Protein AF-A0A350I5G7-F1 (afdb_monomer_lite)

Radius of gyration: 16.06 Å; chains: 1; bounding box: 39×25×54 Å

Sequence (93 aa):
PRETGFDITAASEVMAILCLSKDMKDLKERLGNIFIGFKMDRTPVYSRDLHAQGAMAALMKDAIKPNLVQTLEGNPAIIHGGPFANIAQGTNS

Foldseek 3Di:
DDDDDDDDPLADPLLLLLQVAPDLVSSLVSQQAAFDAADPVRHTDGPVNVVCSVVSSVVCVVLSDWDWDADPVRHIDTDHTAHDVPNHPGDGD

pLDDT: mean 98.03, std 1.16, range [90.5, 98.81]

Secondary structure (DSSP, 8-state):
--------GGGSHHHHHHHH-SSHHHHHHHHHH-EEEE-TT--EEEGGGGT-HHHHHHHTTTTTSPEEEE-TTS-EEEE-----SSSS--S--

Structure (mmCIF, N/CA/C/O backbone):
data_AF-A0A350I5G7-F1
#
_entry.id   AF-A0A350I5G7-F1
#
loop_
_atom_site.group_PDB
_atom_site.id
_atom_site.type_symbol
_atom_site.label_atom_id
_atom_site.label_alt_id
_atom_site.label_comp_id
_atom_site.label_asym_id
_atom_site.label_entity_id
_atom_site.label_seq_id
_atom_site.pdbx_PDB_ins_code
_atom_site.Cartn_x
_atom_site.Cartn_y
_atom_site.Cartn_z
_atom_site.occupancy
_atom_site.B_iso_or_equiv
_atom_site.auth_seq_id
_atom_site.auth_comp_id
_atom_site.auth_asym_id
_atom_site.auth_atom_id
_atom_site.pdbx_PDB_model_num
ATOM 1 N N . PRO A 1 1 ? 25.296 -7.592 -12.811 1.00 90.50 1 PRO A N 1
ATOM 2 C CA . PRO A 1 1 ? 25.303 -6.984 -11.456 1.00 90.50 1 PRO A CA 1
ATOM 3 C C . PRO A 1 1 ? 24.479 -5.692 -11.470 1.00 90.50 1 PRO A C 1
ATOM 5 O O . PRO A 1 1 ? 24.508 -5.016 -12.492 1.00 90.50 1 PRO A O 1
ATOM 8 N N . ARG A 1 2 ? 23.721 -5.379 -10.411 1.00 96.88 2 ARG A N 1
ATOM 9 C CA . ARG A 1 2 ? 22.983 -4.108 -10.284 1.00 96.88 2 ARG A CA 1
ATOM 10 C C . ARG A 1 2 ? 23.182 -3.528 -8.887 1.00 96.88 2 ARG A C 1
ATOM 12 O O . ARG A 1 2 ? 23.344 -4.298 -7.944 1.00 96.88 2 ARG A O 1
ATOM 19 N N . GLU A 1 3 ? 23.099 -2.211 -8.762 1.00 98.12 3 GLU A N 1
ATOM 20 C CA . GLU A 1 3 ? 23.026 -1.540 -7.462 1.00 98.12 3 GLU A CA 1
ATOM 21 C C . GLU A 1 3 ? 21.599 -1.613 -6.891 1.00 98.12 3 GLU A C 1
ATOM 23 O O . GLU A 1 3 ? 20.614 -1.752 -7.628 1.00 98.12 3 GLU A O 1
ATOM 28 N N . THR A 1 4 ? 21.485 -1.596 -5.562 1.00 98.00 4 THR A N 1
ATOM 29 C CA . THR A 1 4 ? 20.207 -1.646 -4.839 1.00 98.00 4 THR A CA 1
ATOM 30 C C . THR A 1 4 ? 20.358 -1.072 -3.434 1.00 98.00 4 THR A C 1
ATOM 32 O O . THR A 1 4 ? 21.462 -1.051 -2.896 1.00 98.00 4 THR A O 1
ATOM 35 N N . GLY A 1 5 ? 19.242 -0.676 -2.826 1.00 97.94 5 GLY A N 1
ATOM 36 C CA . GLY A 1 5 ? 19.161 -0.272 -1.423 1.00 97.94 5 GLY A CA 1
ATOM 37 C C . GLY A 1 5 ? 17.887 -0.791 -0.757 1.00 97.94 5 GLY A C 1
ATOM 38 O O . GLY A 1 5 ? 17.092 -1.485 -1.395 1.00 97.94 5 GLY A O 1
ATOM 39 N N . PHE A 1 6 ? 17.724 -0.451 0.520 1.00 98.44 6 PHE A N 1
ATOM 40 C CA . PHE A 1 6 ? 16.525 -0.715 1.309 1.00 98.44 6 PHE A CA 1
ATOM 41 C C . PHE A 1 6 ? 16.062 0.571 1.980 1.00 98.44 6 PHE A C 1
ATOM 43 O O . PHE A 1 6 ? 16.877 1.298 2.543 1.00 98.44 6 PHE A O 1
ATOM 50 N N . ASP A 1 7 ? 14.749 0.759 1.993 1.00 98.38 7 ASP A N 1
ATOM 51 C CA . ASP A 1 7 ? 14.069 1.733 2.835 1.00 98.38 7 ASP A CA 1
ATOM 52 C C . ASP A 1 7 ? 13.291 1.003 3.933 1.00 98.38 7 ASP A C 1
ATOM 54 O O . ASP A 1 7 ? 12.940 -0.175 3.804 1.00 98.38 7 ASP A O 1
ATOM 58 N N . ILE A 1 8 ? 12.993 1.704 5.026 1.00 97.88 8 ILE A N 1
ATOM 59 C CA . ILE A 1 8 ? 12.081 1.183 6.047 1.00 97.88 8 ILE A CA 1
ATOM 60 C C . ILE A 1 8 ? 10.647 1.135 5.495 1.00 97.88 8 ILE A C 1
ATOM 62 O O . ILE A 1 8 ? 10.231 2.021 4.754 1.00 97.88 8 ILE A O 1
ATOM 66 N N . THR A 1 9 ? 9.852 0.134 5.878 1.00 98.19 9 THR A N 1
ATOM 67 C CA . THR A 1 9 ? 8.529 -0.149 5.282 1.00 98.19 9 THR A CA 1
ATOM 68 C C . THR A 1 9 ? 7.568 1.047 5.237 1.00 98.19 9 THR A C 1
ATOM 70 O O . THR A 1 9 ? 6.820 1.192 4.273 1.00 98.19 9 THR A O 1
ATOM 73 N N . ALA A 1 10 ? 7.598 1.930 6.241 1.00 96.75 10 ALA A N 1
ATOM 74 C CA . ALA A 1 10 ? 6.745 3.124 6.297 1.00 96.75 10 ALA A CA 1
ATOM 75 C C . ALA A 1 10 ? 7.031 4.152 5.179 1.00 96.75 10 ALA A C 1
ATOM 77 O O . ALA A 1 10 ? 6.171 4.975 4.868 1.00 96.75 10 ALA A O 1
ATOM 78 N N . ALA A 1 11 ? 8.216 4.095 4.564 1.00 98.25 11 ALA A N 1
ATOM 79 C CA . ALA A 1 11 ? 8.603 4.928 3.428 1.00 98.25 11 ALA A CA 1
ATOM 80 C C . ALA A 1 11 ? 8.125 4.366 2.075 1.00 98.25 11 ALA A C 1
ATOM 82 O O . ALA A 1 11 ? 8.255 5.034 1.053 1.00 98.25 11 ALA A O 1
ATOM 83 N N . SER A 1 12 ? 7.579 3.145 2.044 1.00 98.38 12 SER A N 1
ATOM 84 C CA . SER A 1 12 ? 7.134 2.511 0.803 1.00 98.38 12 SER A CA 1
ATOM 85 C C . SER A 1 12 ? 5.969 3.270 0.161 1.00 98.38 12 SER A C 1
ATOM 87 O O . SER A 1 12 ? 4.993 3.608 0.831 1.00 98.38 12 SER A O 1
ATOM 89 N N . GLU A 1 13 ? 5.989 3.425 -1.165 1.00 98.62 13 GLU A N 1
ATOM 90 C CA . GLU A 1 13 ? 4.833 3.928 -1.921 1.00 98.62 13 GLU A CA 1
ATOM 91 C C . GLU A 1 13 ? 3.585 3.050 -1.705 1.00 98.62 13 GLU A C 1
ATOM 93 O O . GLU A 1 13 ? 2.467 3.558 -1.684 1.00 98.62 13 GLU A O 1
ATOM 98 N N . VAL A 1 14 ? 3.757 1.750 -1.424 1.00 98.62 14 VAL A N 1
ATOM 99 C CA . VAL A 1 14 ? 2.655 0.846 -1.046 1.00 98.62 14 VAL A CA 1
ATOM 100 C C . VAL A 1 14 ? 1.971 1.304 0.248 1.00 98.62 14 VAL A C 1
ATOM 102 O O . VAL A 1 14 ? 0.747 1.222 0.342 1.00 98.62 14 VAL A O 1
ATOM 105 N N . MET A 1 15 ? 2.727 1.823 1.225 1.00 98.56 15 MET A N 1
ATOM 106 C CA . MET A 1 15 ? 2.169 2.385 2.463 1.00 98.56 15 MET A CA 1
ATOM 107 C C . MET A 1 15 ? 1.364 3.655 2.169 1.00 98.56 15 MET A C 1
ATOM 109 O O . MET A 1 15 ? 0.232 3.787 2.628 1.00 98.56 15 MET A O 1
ATOM 113 N N . ALA A 1 16 ? 1.909 4.568 1.361 1.00 98.56 16 ALA A N 1
ATOM 114 C CA . ALA A 1 16 ? 1.192 5.781 0.968 1.00 98.56 16 ALA A CA 1
ATOM 115 C C . ALA A 1 16 ? -0.099 5.455 0.198 1.00 98.56 16 ALA A C 1
ATOM 117 O O . ALA A 1 16 ? -1.142 6.049 0.469 1.00 98.56 16 ALA A O 1
ATOM 118 N N . ILE A 1 17 ? -0.047 4.472 -0.707 1.00 98.69 17 ILE A N 1
ATOM 119 C CA . ILE A 1 17 ? -1.200 3.976 -1.460 1.00 98.69 17 ILE A CA 1
ATOM 120 C C . ILE A 1 17 ? -2.248 3.362 -0.528 1.00 98.69 17 ILE A C 1
ATOM 122 O O . ILE A 1 17 ? -3.424 3.690 -0.678 1.00 98.69 17 ILE A O 1
ATOM 126 N N . LEU A 1 18 ? -1.860 2.528 0.445 1.00 98.62 18 LEU A N 1
ATOM 127 C CA . LEU A 1 18 ? -2.787 1.981 1.444 1.00 98.62 18 LEU A CA 1
ATOM 128 C C . LEU A 1 18 ? -3.558 3.103 2.152 1.00 98.62 18 LEU A C 1
ATOM 130 O O . LEU A 1 18 ? -4.777 3.028 2.266 1.00 98.62 18 LEU A O 1
ATOM 134 N N . CYS A 1 19 ? -2.860 4.161 2.562 1.00 98.38 19 CYS A N 1
ATOM 135 C CA . CYS A 1 19 ? -3.452 5.299 3.264 1.00 98.38 19 CYS A CA 1
ATOM 136 C C . CYS A 1 19 ? -4.304 6.234 2.390 1.00 98.38 19 CYS A C 1
ATOM 138 O O . CYS A 1 19 ? -4.974 7.104 2.927 1.00 98.38 19 CYS A O 1
ATOM 140 N N . LEU A 1 20 ? -4.262 6.114 1.061 1.00 98.12 20 LEU A N 1
ATOM 141 C CA . LEU A 1 20 ? -5.024 6.976 0.142 1.00 98.12 20 LEU A CA 1
ATOM 142 C C . LEU A 1 20 ? -6.099 6.219 -0.646 1.00 98.12 20 LEU A C 1
ATOM 144 O O . LEU A 1 20 ? -6.851 6.837 -1.404 1.00 98.12 20 LEU A O 1
ATOM 148 N N . SER A 1 21 ? -6.149 4.894 -0.512 1.00 98.44 21 SER A N 1
ATOM 149 C CA . SER A 1 21 ? -7.078 4.046 -1.255 1.00 98.44 21 SER A CA 1
ATOM 150 C C . SER A 1 21 ? -8.456 4.050 -0.608 1.00 98.44 21 SER A C 1
ATOM 152 O O . SER A 1 21 ? -8.585 3.833 0.592 1.00 98.44 21 SER A O 1
ATOM 154 N N . LYS A 1 22 ? -9.500 4.240 -1.416 1.00 97.69 22 LYS A N 1
ATOM 155 C CA . LYS A 1 22 ? -10.893 4.266 -0.934 1.00 97.69 22 LYS A CA 1
ATOM 156 C C . LYS A 1 22 ? -11.502 2.878 -0.759 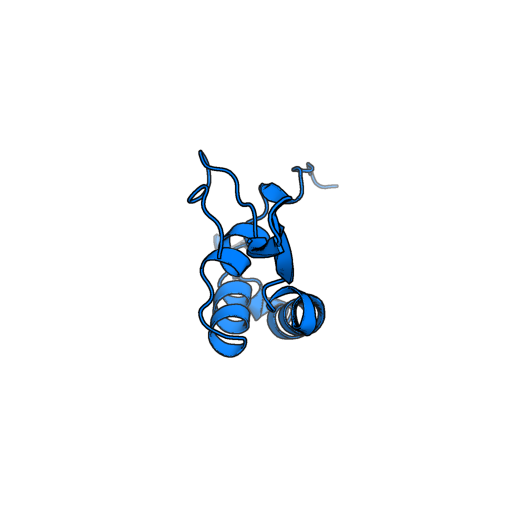1.00 97.69 22 LYS A C 1
ATOM 158 O O . LYS A 1 22 ? -12.399 2.686 0.055 1.00 97.69 22 LYS A O 1
ATOM 163 N N . ASP A 1 23 ? -11.045 1.925 -1.561 1.00 98.25 23 ASP A N 1
ATOM 164 C CA . ASP A 1 23 ? -11.522 0.549 -1.574 1.00 98.25 23 ASP A CA 1
ATOM 165 C C . ASP A 1 23 ? -10.486 -0.375 -2.241 1.00 98.25 23 ASP A C 1
ATOM 167 O O . ASP A 1 23 ? -9.431 0.060 -2.707 1.00 98.25 23 ASP A O 1
ATOM 171 N N . MET A 1 24 ? -10.779 -1.678 -2.293 1.00 98.44 24 MET A N 1
ATOM 172 C CA . MET A 1 24 ? -9.885 -2.684 -2.878 1.00 98.44 24 MET A CA 1
ATOM 173 C C . MET A 1 24 ? -9.649 -2.489 -4.387 1.00 98.44 24 MET A C 1
ATOM 175 O O . MET A 1 24 ? -8.602 -2.883 -4.906 1.00 98.44 24 MET A O 1
ATOM 179 N N . LYS A 1 25 ? -10.616 -1.910 -5.111 1.00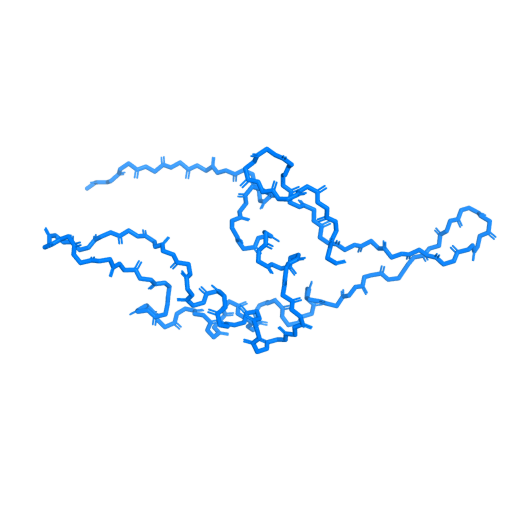 98.56 25 LYS A N 1
ATOM 180 C CA . LYS A 1 25 ? -10.486 -1.652 -6.549 1.00 98.56 25 LYS A CA 1
ATOM 181 C C . LYS A 1 25 ? -9.529 -0.482 -6.778 1.00 98.56 25 LYS A C 1
ATOM 183 O O . LYS A 1 25 ? -8.605 -0.637 -7.572 1.00 98.56 25 LYS A O 1
ATOM 188 N N . ASP A 1 26 ? -9.707 0.614 -6.042 1.00 98.75 26 ASP A N 1
ATOM 189 C CA . ASP A 1 26 ? -8.809 1.776 -6.043 1.00 98.75 26 ASP A CA 1
ATOM 190 C C . ASP A 1 26 ? -7.392 1.378 -5.595 1.00 98.75 26 ASP A C 1
ATOM 192 O O . ASP A 1 26 ? -6.415 1.689 -6.274 1.00 98.75 26 ASP A O 1
ATOM 196 N N . LEU A 1 27 ? -7.272 0.570 -4.532 1.00 98.75 27 LEU A N 1
ATOM 197 C CA . LEU A 1 27 ? -5.990 0.025 -4.076 1.00 98.75 27 LEU A CA 1
ATOM 198 C C . LEU A 1 27 ? -5.267 -0.728 -5.196 1.00 98.75 27 LEU A C 1
ATOM 200 O O . LEU A 1 27 ? -4.110 -0.443 -5.503 1.00 98.75 27 LEU A O 1
ATOM 204 N N . LYS A 1 28 ? -5.946 -1.685 -5.836 1.00 98.75 28 LYS A N 1
ATOM 205 C CA . LYS A 1 28 ? -5.366 -2.479 -6.926 1.00 98.75 28 LYS A CA 1
ATOM 206 C C . LYS A 1 28 ? -4.972 -1.614 -8.126 1.00 98.75 28 LYS A C 1
ATOM 208 O O . LYS A 1 28 ? -3.942 -1.880 -8.745 1.00 98.75 28 LYS A O 1
ATOM 213 N N . GLU A 1 29 ? -5.782 -0.614 -8.467 1.00 98.81 29 GLU A N 1
ATOM 214 C CA . GLU A 1 29 ? -5.491 0.325 -9.553 1.00 98.81 29 GLU A CA 1
ATOM 215 C C . GLU A 1 29 ? -4.227 1.140 -9.256 1.00 98.81 29 GLU A C 1
ATOM 217 O O . GLU A 1 29 ? -3.298 1.151 -10.065 1.00 98.81 29 GLU A O 1
ATOM 222 N N . ARG A 1 30 ? -4.136 1.730 -8.060 1.00 98.75 30 ARG A N 1
ATOM 223 C CA . ARG A 1 30 ? -2.970 2.502 -7.607 1.00 98.75 30 ARG A CA 1
ATOM 224 C C . ARG A 1 30 ? -1.703 1.663 -7.549 1.00 98.75 30 ARG A C 1
ATOM 226 O O . ARG A 1 30 ? -0.679 2.077 -8.082 1.00 98.75 30 ARG A O 1
ATOM 233 N N . LEU A 1 31 ? -1.786 0.454 -6.996 1.00 98.81 31 LEU A N 1
ATOM 234 C CA . LEU A 1 31 ? -0.679 -0.504 -6.988 1.00 98.81 31 LEU A CA 1
ATOM 235 C C . LEU A 1 31 ? -0.192 -0.828 -8.409 1.00 98.81 31 LEU A C 1
ATOM 237 O O . LEU A 1 31 ? 1.007 -0.952 -8.639 1.00 98.81 31 LEU A O 1
ATOM 241 N N . GLY A 1 32 ? -1.104 -0.931 -9.380 1.00 98.75 32 GLY A N 1
ATOM 242 C CA . GLY A 1 32 ? -0.759 -1.114 -10.791 1.00 98.75 32 GLY A CA 1
ATOM 243 C C . GLY A 1 32 ? -0.127 0.112 -11.450 1.00 98.75 32 GLY A C 1
ATOM 244 O O . GLY A 1 32 ? 0.534 -0.035 -12.479 1.00 98.75 32 GLY A O 1
ATOM 245 N N . ASN A 1 33 ? -0.307 1.296 -10.868 1.00 98.75 33 ASN A N 1
ATOM 246 C CA . ASN A 1 33 ? 0.224 2.565 -11.356 1.00 98.75 33 ASN A CA 1
ATOM 247 C C . ASN A 1 33 ? 1.579 2.950 -10.751 1.00 98.75 33 ASN A C 1
ATOM 249 O O . ASN A 1 33 ? 2.158 3.934 -11.205 1.00 98.75 33 ASN A O 1
ATOM 253 N N . ILE A 1 34 ? 2.119 2.150 -9.824 1.00 98.75 34 ILE A N 1
ATOM 254 C CA . ILE A 1 34 ? 3.487 2.309 -9.314 1.00 98.75 34 ILE A CA 1
ATOM 255 C C . ILE A 1 34 ? 4.470 2.214 -10.482 1.00 98.75 34 ILE A C 1
ATOM 257 O O . ILE A 1 34 ? 4.519 1.197 -11.185 1.00 98.75 34 ILE A O 1
ATOM 261 N N . PHE A 1 35 ? 5.254 3.270 -10.679 1.00 98.56 35 PHE A N 1
ATOM 262 C CA . PHE A 1 35 ? 6.375 3.292 -11.612 1.00 98.56 35 PHE A CA 1
ATOM 263 C C . PHE A 1 35 ? 7.577 2.580 -10.982 1.00 98.56 35 PHE A C 1
ATOM 265 O O . PHE A 1 35 ? 7.973 2.903 -9.868 1.00 98.56 35 PHE A O 1
ATOM 272 N N . ILE A 1 36 ? 8.173 1.621 -11.692 1.00 97.62 36 ILE A N 1
ATOM 273 C CA . ILE A 1 36 ? 9.261 0.789 -11.147 1.00 97.62 36 ILE A CA 1
ATOM 274 C C . ILE A 1 36 ? 10.600 0.967 -11.870 1.00 97.62 36 ILE A C 1
ATOM 276 O O . ILE A 1 36 ? 11.615 0.440 -11.421 1.00 97.62 36 ILE A O 1
ATOM 280 N N . GLY A 1 37 ? 10.624 1.695 -12.987 1.00 98.06 37 GLY A N 1
ATOM 281 C CA . GLY A 1 37 ? 11.847 1.972 -13.734 1.00 98.06 37 GLY A CA 1
ATOM 282 C C . GLY A 1 37 ? 11.617 2.082 -15.236 1.00 98.06 37 GLY A C 1
ATOM 283 O O . GLY A 1 37 ? 10.492 2.233 -15.706 1.00 98.06 37 GLY A O 1
ATOM 284 N N . PHE A 1 38 ? 12.699 1.993 -16.002 1.00 98.44 38 PHE A N 1
ATOM 285 C CA . PHE A 1 38 ? 12.682 2.116 -17.456 1.00 98.44 38 PHE A CA 1
ATOM 286 C C . PHE A 1 38 ? 13.226 0.857 -18.133 1.00 98.44 38 PHE A C 1
ATOM 288 O O . PHE A 1 38 ? 14.119 0.188 -17.610 1.00 98.44 38 PHE A O 1
ATOM 295 N N . LYS A 1 39 ? 12.732 0.569 -19.340 1.00 97.94 39 LYS A N 1
ATOM 296 C CA . LYS A 1 39 ? 13.404 -0.324 -20.293 1.00 97.94 39 LYS A CA 1
ATOM 297 C C . LYS A 1 39 ? 14.656 0.357 -20.866 1.00 97.94 39 LYS A C 1
ATOM 299 O O . LYS A 1 39 ? 14.859 1.558 -20.697 1.00 97.94 39 LYS A O 1
ATOM 304 N N . MET A 1 40 ? 15.470 -0.395 -21.611 1.00 97.38 40 MET A N 1
ATOM 305 C CA . MET A 1 40 ? 16.669 0.150 -22.274 1.00 97.38 40 MET A CA 1
ATOM 306 C C . MET A 1 40 ? 16.346 1.268 -23.277 1.00 97.38 40 MET A C 1
ATOM 308 O O . MET A 1 40 ? 17.135 2.191 -23.449 1.00 97.38 40 MET A O 1
ATOM 312 N N . ASP A 1 41 ? 15.165 1.217 -23.895 1.00 97.81 41 ASP A N 1
ATOM 313 C CA . ASP A 1 41 ? 14.654 2.243 -24.813 1.00 97.81 41 ASP A CA 1
ATOM 314 C C . ASP A 1 41 ? 14.010 3.450 -24.099 1.00 97.81 41 ASP A C 1
ATOM 316 O O . ASP A 1 41 ? 13.433 4.316 -24.751 1.00 97.81 41 ASP A O 1
ATOM 320 N N . ARG A 1 42 ? 14.122 3.527 -22.764 1.00 97.44 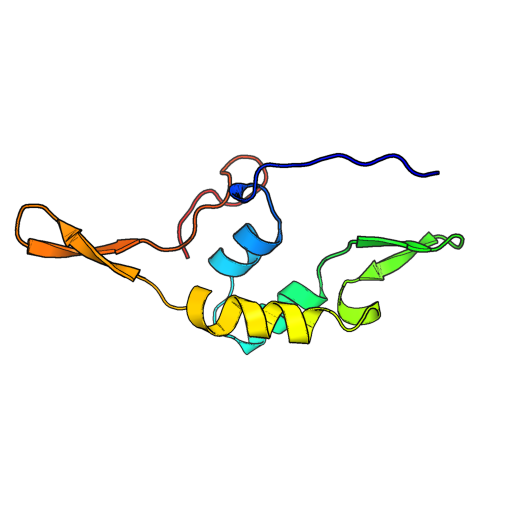42 ARG A N 1
ATOM 321 C CA . ARG A 1 42 ? 13.510 4.546 -21.892 1.00 97.44 42 ARG A CA 1
ATOM 322 C C . ARG A 1 42 ? 11.986 4.512 -21.815 1.00 97.44 42 ARG A C 1
ATOM 324 O O . ARG A 1 42 ? 11.387 5.434 -21.265 1.00 97.44 42 ARG A O 1
ATOM 331 N N . THR A 1 43 ? 11.344 3.446 -22.280 1.00 98.44 43 THR A N 1
ATOM 332 C CA . THR A 1 43 ? 9.916 3.246 -22.023 1.00 98.44 43 THR A CA 1
ATOM 333 C C . THR A 1 43 ? 9.697 3.004 -20.523 1.00 98.44 43 THR A C 1
ATOM 335 O O . THR A 1 43 ? 10.391 2.153 -19.952 1.00 98.44 43 THR A O 1
ATOM 338 N N . PRO A 1 44 ? 8.767 3.720 -19.861 1.00 98.38 44 PRO A N 1
ATOM 339 C CA . PRO A 1 44 ? 8.460 3.494 -18.453 1.00 98.38 44 PRO A CA 1
ATOM 340 C C . PRO A 1 44 ? 7.859 2.104 -18.240 1.00 98.38 44 PRO A C 1
ATOM 342 O O . PRO A 1 44 ? 7.097 1.609 -19.071 1.00 98.38 44 PRO A O 1
ATOM 345 N N . VAL A 1 45 ? 8.201 1.488 -17.113 1.00 98.62 45 VAL A N 1
ATOM 346 C CA . VAL A 1 45 ? 7.648 0.213 -16.660 1.00 98.62 45 VAL A CA 1
ATOM 347 C C . VAL A 1 45 ? 6.881 0.465 -15.374 1.00 98.62 45 VAL A C 1
ATOM 349 O O . VAL A 1 45 ? 7.401 1.054 -14.423 1.00 98.62 45 VAL A O 1
ATOM 352 N N . TYR A 1 46 ? 5.644 -0.006 -15.346 1.00 98.75 46 TYR A N 1
ATOM 353 C CA . TYR A 1 46 ? 4.765 0.048 -14.191 1.00 98.75 46 TYR A CA 1
ATOM 354 C C . TYR A 1 46 ? 4.562 -1.347 -13.610 1.00 98.75 46 TYR A C 1
ATOM 356 O O . TYR A 1 46 ? 4.720 -2.358 -14.293 1.00 98.75 46 TYR A O 1
ATOM 364 N N . SER A 1 47 ? 4.140 -1.423 -12.351 1.00 98.56 47 SER A N 1
ATOM 365 C CA . SER A 1 47 ? 3.894 -2.707 -11.685 1.00 98.56 47 SER A CA 1
ATOM 366 C C . SER A 1 47 ? 2.888 -3.600 -12.433 1.00 98.56 47 SER A C 1
ATOM 368 O O . SER A 1 47 ? 3.040 -4.825 -12.487 1.00 98.56 47 SER A O 1
ATOM 370 N N . ARG A 1 48 ? 1.887 -2.992 -13.089 1.00 98.62 48 ARG A N 1
ATOM 371 C CA . ARG A 1 48 ? 0.917 -3.714 -13.930 1.00 98.62 48 ARG A CA 1
ATOM 372 C C . ARG A 1 48 ? 1.528 -4.415 -15.143 1.00 98.62 48 ARG A C 1
ATOM 374 O O . ARG A 1 48 ? 0.987 -5.435 -15.561 1.00 98.62 48 ARG A O 1
ATOM 381 N N . ASP A 1 49 ? 2.649 -3.913 -15.659 1.00 98.50 49 ASP A N 1
ATOM 382 C CA . ASP A 1 49 ? 3.357 -4.509 -16.798 1.00 98.50 49 ASP A CA 1
ATOM 383 C C . ASP A 1 49 ? 4.061 -5.817 -16.400 1.00 98.50 49 ASP A C 1
ATOM 385 O O . ASP A 1 49 ? 4.386 -6.635 -17.255 1.00 98.50 49 ASP A O 1
ATOM 389 N N . LEU A 1 50 ? 4.256 -6.036 -15.092 1.00 98.31 50 LEU A N 1
ATOM 390 C CA . LEU A 1 50 ? 4.740 -7.287 -14.502 1.00 98.31 50 LEU A CA 1
ATOM 391 C C . LEU A 1 50 ? 3.60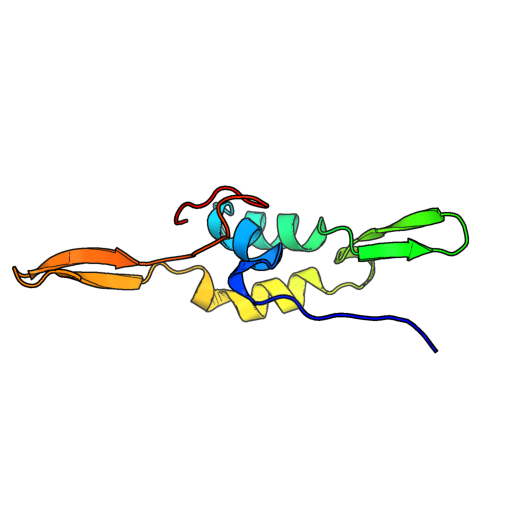8 -8.169 -13.949 1.00 98.31 50 LEU A C 1
ATOM 393 O O . LEU A 1 50 ? 3.877 -9.175 -13.296 1.00 98.31 50 LEU A O 1
ATOM 397 N N . HIS A 1 51 ? 2.343 -7.787 -14.158 1.00 98.19 51 HIS A N 1
ATOM 398 C CA . HIS A 1 51 ? 1.161 -8.464 -13.610 1.00 98.19 51 HIS A CA 1
ATOM 399 C C . HIS A 1 51 ? 1.143 -8.595 -12.069 1.00 98.19 51 HIS A C 1
ATOM 401 O O . HIS A 1 51 ? 0.459 -9.461 -11.519 1.00 98.19 51 HIS A O 1
ATOM 407 N N . ALA A 1 52 ? 1.862 -7.727 -11.348 1.00 98.44 52 ALA A N 1
ATOM 408 C CA . ALA A 1 52 ? 2.036 -7.840 -9.898 1.00 98.44 52 ALA A CA 1
ATOM 409 C C . ALA A 1 52 ? 0.878 -7.240 -9.074 1.00 98.44 52 ALA A C 1
ATOM 411 O O . ALA A 1 52 ? 0.634 -7.655 -7.940 1.00 98.44 52 ALA A O 1
ATOM 412 N N . GLN A 1 53 ? 0.115 -6.298 -9.631 1.00 98.38 53 GLN A N 1
ATOM 413 C CA . GLN A 1 53 ? -0.918 -5.533 -8.924 1.00 98.38 53 GLN A CA 1
ATOM 414 C C . GLN A 1 53 ? -2.031 -6.394 -8.320 1.00 98.38 53 GLN A C 1
ATOM 416 O O . GLN A 1 53 ? -2.546 -6.084 -7.249 1.00 98.38 53 GLN A O 1
ATOM 421 N N . GLY A 1 54 ? -2.394 -7.499 -8.981 1.00 98.38 54 GLY A N 1
ATOM 422 C CA . GLY A 1 54 ? -3.387 -8.436 -8.454 1.00 98.38 54 GLY A CA 1
ATOM 4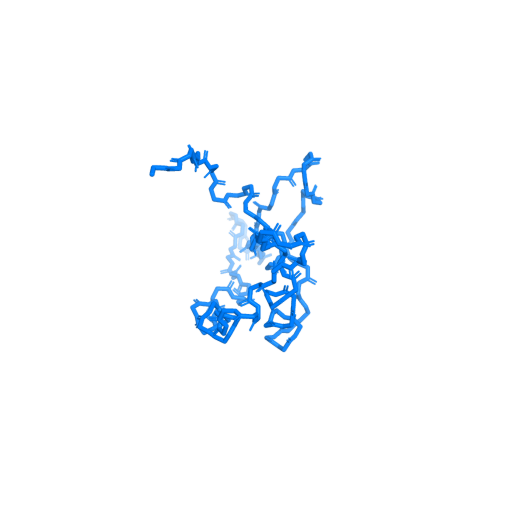23 C C . GLY A 1 54 ? -2.889 -9.182 -7.217 1.00 98.38 54 GLY A C 1
ATOM 424 O O . GLY A 1 54 ? -3.612 -9.269 -6.227 1.00 98.38 54 GLY A O 1
ATOM 425 N N . ALA A 1 55 ? -1.648 -9.672 -7.259 1.00 98.62 55 ALA A N 1
ATOM 426 C CA . ALA A 1 55 ? -1.030 -10.384 -6.145 1.00 98.62 55 ALA A CA 1
ATOM 427 C C . ALA A 1 55 ? -0.768 -9.451 -4.952 1.00 98.62 55 ALA A C 1
ATOM 429 O O . ALA A 1 55 ? -1.074 -9.813 -3.818 1.00 98.62 55 ALA A O 1
ATOM 430 N N . MET A 1 56 ? -0.292 -8.226 -5.203 1.00 98.62 56 MET A N 1
ATOM 431 C CA . MET A 1 56 ? -0.129 -7.222 -4.148 1.00 98.62 56 MET A CA 1
ATOM 432 C C . MET A 1 56 ? -1.469 -6.874 -3.489 1.00 98.62 56 MET A C 1
ATOM 434 O O . MET A 1 56 ? -1.565 -6.896 -2.268 1.00 98.62 56 MET A O 1
ATOM 438 N N . ALA A 1 57 ? -2.529 -6.638 -4.270 1.00 98.62 57 ALA A N 1
ATOM 439 C CA . ALA A 1 57 ? -3.858 -6.383 -3.711 1.00 98.62 57 ALA A CA 1
ATOM 440 C C . ALA A 1 57 ? -4.379 -7.570 -2.877 1.00 98.62 57 ALA A C 1
ATOM 442 O O . ALA A 1 57 ? -4.981 -7.367 -1.826 1.00 98.62 57 ALA A O 1
ATOM 443 N N . ALA A 1 58 ? -4.107 -8.811 -3.302 1.00 98.56 58 ALA A N 1
ATOM 444 C CA . ALA A 1 58 ? -4.487 -10.005 -2.548 1.00 98.56 58 ALA A CA 1
ATOM 445 C C . ALA A 1 58 ? -3.779 -10.090 -1.184 1.00 98.56 58 ALA A C 1
ATOM 447 O O . ALA A 1 58 ? -4.432 -10.402 -0.190 1.00 98.56 58 ALA A O 1
ATOM 448 N N . LEU A 1 59 ? -2.485 -9.759 -1.117 1.00 98.62 59 LEU A N 1
ATOM 449 C CA . LEU A 1 59 ? -1.738 -9.687 0.148 1.00 98.62 59 LEU A CA 1
ATOM 450 C C . LEU A 1 59 ? -2.272 -8.589 1.080 1.00 98.62 59 LEU A C 1
ATOM 452 O O . LEU A 1 59 ? -2.247 -8.744 2.297 1.00 98.62 59 LEU A O 1
ATOM 456 N N . MET A 1 60 ? -2.807 -7.505 0.516 1.00 98.31 60 MET A N 1
ATOM 457 C CA . MET A 1 60 ? -3.354 -6.372 1.270 1.00 98.31 60 MET A CA 1
ATOM 458 C C . MET A 1 60 ? -4.840 -6.537 1.638 1.00 98.31 60 MET A C 1
ATOM 460 O O . MET A 1 60 ? -5.429 -5.634 2.230 1.00 98.31 60 MET A O 1
ATOM 464 N N . LYS A 1 61 ? -5.465 -7.679 1.312 1.00 97.94 61 LYS A N 1
ATOM 465 C CA . LYS A 1 61 ? -6.912 -7.912 1.482 1.00 97.94 61 LYS A CA 1
ATOM 466 C C . LYS A 1 61 ? -7.410 -7.666 2.905 1.00 97.94 61 LYS A C 1
ATOM 468 O O . LYS A 1 61 ? -8.493 -7.111 3.084 1.00 97.94 61 LYS A O 1
ATOM 473 N N . ASP A 1 62 ? -6.656 -8.121 3.897 1.00 98.38 62 ASP A N 1
ATOM 474 C CA . ASP A 1 62 ? -7.001 -7.899 5.301 1.00 98.38 62 ASP A CA 1
ATOM 475 C C . ASP A 1 62 ? -6.363 -6.620 5.839 1.00 98.38 62 ASP A C 1
ATOM 477 O O . ASP A 1 62 ? -6.988 -5.924 6.631 1.00 98.38 62 ASP A O 1
ATOM 481 N N . ALA A 1 63 ? -5.184 -6.256 5.330 1.00 98.19 63 ALA A N 1
ATOM 482 C CA . ALA A 1 63 ? -4.458 -5.058 5.733 1.00 98.19 63 ALA A CA 1
ATOM 483 C C . ALA A 1 63 ? -5.139 -3.738 5.342 1.00 98.19 63 ALA A C 1
ATOM 485 O O . ALA A 1 63 ? -4.742 -2.715 5.870 1.00 98.19 63 ALA A O 1
ATOM 486 N N . ILE A 1 64 ? -6.118 -3.729 4.427 1.00 98.00 64 ILE A N 1
ATOM 487 C CA . ILE A 1 64 ? -6.926 -2.532 4.120 1.00 98.00 64 ILE A CA 1
ATOM 488 C C . ILE A 1 64 ? -7.996 -2.241 5.185 1.00 98.00 64 ILE A C 1
ATOM 490 O O . ILE A 1 64 ? -8.620 -1.182 5.159 1.00 98.00 64 ILE A O 1
ATOM 494 N N . LYS A 1 65 ? -8.278 -3.188 6.087 1.00 98.25 65 LYS A N 1
ATOM 495 C CA . LYS A 1 65 ? -9.340 -3.043 7.085 1.00 98.25 65 LYS A CA 1
ATOM 496 C C . LYS A 1 65 ? -8.814 -2.245 8.286 1.00 98.25 65 LYS A C 1
ATOM 498 O O . LYS A 1 65 ? -7.859 -2.695 8.919 1.00 98.25 65 LYS A O 1
ATOM 503 N N . PRO A 1 66 ? -9.462 -1.128 8.667 1.00 98.31 66 PRO A N 1
ATOM 504 C CA . PRO A 1 66 ? -9.062 -0.365 9.843 1.00 98.31 66 PRO A CA 1
ATOM 505 C C . PRO A 1 66 ? -9.113 -1.191 11.131 1.00 98.31 66 PRO A C 1
ATOM 507 O O . PRO A 1 66 ? -10.035 -1.984 11.333 1.00 98.31 66 PRO A O 1
ATOM 510 N N . ASN A 1 67 ? -8.146 -0.977 12.026 1.00 98.69 67 ASN A N 1
ATOM 511 C CA . ASN A 1 67 ? -8.091 -1.684 13.305 1.00 98.69 67 ASN A CA 1
ATOM 512 C C . ASN A 1 67 ? -8.824 -0.882 14.381 1.00 98.69 67 ASN A C 1
ATOM 514 O O . ASN A 1 67 ? -8.433 0.249 14.678 1.00 98.69 67 ASN A O 1
ATOM 518 N N . LEU A 1 68 ? -9.855 -1.480 14.979 1.00 98.62 68 LEU A N 1
ATOM 519 C CA . LEU A 1 68 ? -10.568 -0.919 16.122 1.00 98.62 68 LEU A CA 1
ATOM 520 C C . LEU A 1 68 ? -9.875 -1.308 17.428 1.00 98.62 68 LEU A C 1
ATOM 522 O O . LEU A 1 68 ? -9.650 -2.485 17.705 1.00 98.62 68 LEU A O 1
ATOM 526 N N . VAL A 1 69 ? -9.586 -0.302 18.241 1.00 98.62 69 VAL A N 1
ATOM 527 C CA . VAL A 1 69 ? -9.036 -0.420 19.592 1.00 98.62 69 VAL A CA 1
ATOM 528 C C . VAL A 1 69 ? -9.785 0.538 20.529 1.00 98.62 69 VAL A C 1
ATOM 530 O O . VAL A 1 69 ? -10.804 1.119 20.151 1.00 98.62 69 VAL A O 1
ATOM 533 N N . GLN A 1 70 ? -9.302 0.702 21.760 1.00 98.62 70 GLN A N 1
ATOM 534 C CA . GLN A 1 70 ? -9.895 1.607 22.745 1.00 98.62 70 GLN 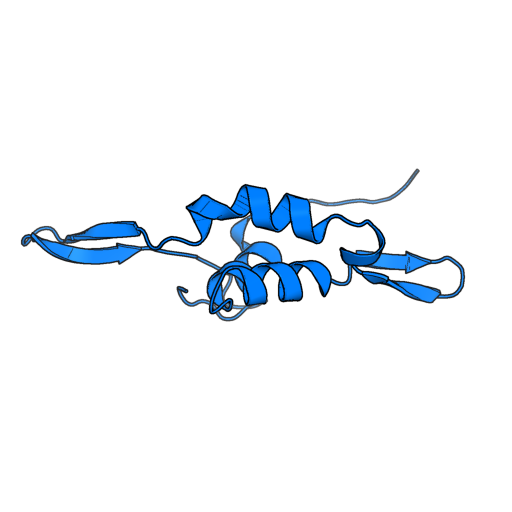A CA 1
ATOM 535 C C . GLN A 1 70 ? -8.829 2.416 23.494 1.00 98.62 70 GLN A C 1
ATOM 537 O O . GLN A 1 70 ? -7.685 1.975 23.619 1.00 98.62 70 GLN A O 1
ATOM 542 N N . THR A 1 71 ? -9.211 3.591 24.000 1.00 98.62 71 THR A N 1
ATOM 543 C CA . THR A 1 71 ? -8.410 4.380 24.950 1.00 98.62 71 THR A CA 1
ATOM 544 C C . THR A 1 71 ? -8.483 3.783 26.362 1.00 98.62 71 THR A C 1
ATOM 546 O O . THR A 1 71 ? -9.253 2.857 26.614 1.00 98.62 71 THR A O 1
ATOM 549 N N . LEU A 1 72 ? -7.720 4.334 27.317 1.00 98.44 72 LEU A N 1
ATOM 550 C CA . LEU A 1 72 ? -7.767 3.912 28.729 1.00 98.44 72 LEU A CA 1
ATOM 551 C C . LEU A 1 72 ? -9.155 4.080 29.377 1.00 98.44 72 LEU A C 1
ATOM 553 O O . LEU A 1 72 ? -9.471 3.377 30.330 1.00 98.44 72 LEU A O 1
ATOM 557 N N . GLU A 1 73 ? -9.980 4.986 28.851 1.00 98.38 73 GLU A N 1
ATOM 558 C CA . GLU A 1 73 ? -11.348 5.253 29.320 1.00 98.38 73 GLU A CA 1
ATOM 559 C C . GLU A 1 73 ? -12.404 4.411 28.583 1.00 98.38 73 GLU A C 1
ATOM 561 O O . GLU A 1 73 ? -13.601 4.610 28.766 1.00 98.38 73 GLU A O 1
ATOM 566 N N . GLY A 1 74 ? -11.979 3.488 27.715 1.00 97.75 74 GLY A N 1
ATOM 567 C CA . GLY A 1 74 ? -12.882 2.644 26.934 1.00 97.75 74 GLY A CA 1
ATOM 568 C C . GLY A 1 74 ? -13.512 3.331 25.718 1.00 97.75 74 GLY A C 1
ATOM 569 O O . GLY A 1 74 ? -14.377 2.743 25.071 1.00 97.75 74 GLY A O 1
ATOM 570 N N . ASN A 1 75 ? -13.080 4.547 25.362 1.00 98.56 75 ASN A N 1
ATOM 571 C CA . ASN A 1 75 ? -13.554 5.220 24.151 1.00 98.56 75 ASN A CA 1
ATOM 572 C C . ASN A 1 75 ? -12.967 4.538 22.898 1.00 98.56 75 ASN A C 1
ATOM 574 O O . ASN A 1 75 ? -11.772 4.229 22.891 1.00 98.56 75 ASN A O 1
ATOM 578 N N . PRO A 1 76 ? -13.754 4.312 21.830 1.00 98.56 76 PRO A N 1
ATOM 579 C CA . PRO A 1 76 ? -13.267 3.655 20.619 1.00 98.56 76 PRO A CA 1
ATOM 580 C C . PRO A 1 76 ? -12.240 4.520 19.874 1.00 98.56 76 PRO A C 1
ATOM 582 O O . PRO A 1 76 ? -12.402 5.734 19.756 1.00 98.56 76 PRO A O 1
ATOM 585 N N . ALA A 1 77 ? -11.206 3.882 19.323 1.00 98.69 77 ALA A N 1
ATOM 586 C CA . ALA A 1 77 ? -10.185 4.520 18.494 1.00 98.69 77 ALA A CA 1
ATOM 587 C C . ALA A 1 77 ? -9.807 3.628 17.303 1.00 98.69 77 ALA A C 1
ATOM 589 O O . ALA A 1 77 ? -9.817 2.402 17.408 1.00 98.69 77 ALA A O 1
ATOM 590 N N . ILE A 1 78 ? -9.457 4.243 16.173 1.00 98.62 78 ILE A N 1
ATOM 591 C CA . ILE A 1 78 ? -9.006 3.541 14.966 1.00 98.62 78 ILE A CA 1
ATOM 592 C C . ILE A 1 78 ? -7.510 3.790 14.768 1.00 98.62 78 ILE A C 1
ATOM 594 O O . ILE A 1 78 ? -7.074 4.939 14.780 1.00 98.62 78 ILE A O 1
ATOM 598 N N . ILE A 1 79 ? -6.734 2.723 14.560 1.00 98.56 79 ILE A N 1
ATOM 599 C CA . ILE A 1 79 ? -5.303 2.798 14.226 1.00 98.56 79 ILE A CA 1
ATOM 600 C C . ILE A 1 79 ? -5.079 2.105 12.883 1.00 98.56 79 ILE A C 1
ATOM 602 O O . ILE A 1 79 ? -5.191 0.880 12.779 1.00 98.56 79 ILE A O 1
ATOM 606 N N . HIS A 1 80 ? -4.769 2.874 11.839 1.00 98.62 80 HIS A N 1
ATOM 607 C CA . HIS A 1 80 ? -4.570 2.310 10.508 1.00 98.62 80 HIS A CA 1
ATOM 608 C C . HIS A 1 80 ? -3.660 3.168 9.623 1.00 98.62 80 HIS A C 1
ATOM 610 O O . HIS A 1 80 ? -3.836 4.380 9.513 1.00 98.62 80 HIS A O 1
ATOM 616 N N . GLY A 1 81 ? -2.694 2.522 8.969 1.00 97.88 81 GLY A N 1
ATOM 617 C CA . GLY A 1 81 ? -1.704 3.206 8.143 1.00 97.88 81 GLY A CA 1
ATOM 618 C C . GLY A 1 81 ? -0.663 4.000 8.942 1.00 97.88 81 GLY A C 1
ATOM 619 O O . GLY A 1 81 ? -0.757 4.163 10.157 1.00 97.88 81 GLY A O 1
ATOM 620 N N . GLY A 1 82 ? 0.366 4.475 8.244 1.00 98.12 82 GLY A N 1
ATOM 621 C CA . GLY A 1 82 ? 1.445 5.258 8.849 1.00 98.12 82 GLY A CA 1
ATOM 622 C C . GLY A 1 82 ? 2.547 5.599 7.849 1.00 98.12 82 GLY A C 1
ATOM 623 O O . GLY A 1 82 ? 3.654 5.075 7.976 1.00 98.12 82 GLY A O 1
ATOM 624 N N . PRO A 1 83 ? 2.257 6.424 6.829 1.00 97.88 83 PRO A N 1
ATOM 625 C CA . PRO A 1 83 ? 3.250 6.847 5.860 1.00 97.88 83 PRO A CA 1
ATOM 626 C C . PRO A 1 83 ? 4.134 7.945 6.461 1.00 97.88 83 PRO A C 1
ATOM 628 O O . PRO A 1 83 ? 3.743 8.657 7.388 1.00 97.88 83 PRO A O 1
ATOM 631 N N . PHE A 1 84 ? 5.326 8.125 5.901 1.00 96.50 84 PHE A N 1
ATOM 632 C CA . PHE A 1 84 ? 6.166 9.276 6.235 1.00 96.50 84 PHE A CA 1
ATOM 633 C C . PHE A 1 84 ? 5.472 10.613 5.912 1.00 96.50 84 PHE A C 1
ATOM 635 O O . PHE A 1 84 ? 4.618 10.688 5.034 1.00 96.50 84 PHE A O 1
ATOM 642 N N . ALA A 1 85 ? 5.861 11.680 6.616 1.00 97.44 85 ALA A N 1
ATOM 643 C CA . ALA A 1 85 ? 5.286 13.025 6.468 1.00 97.44 85 ALA A CA 1
ATOM 644 C C . ALA A 1 85 ? 6.119 13.980 5.592 1.00 97.44 85 ALA A C 1
ATOM 646 O O . ALA A 1 85 ? 5.734 15.125 5.383 1.00 97.44 85 ALA A O 1
ATOM 647 N N . ASN A 1 86 ? 7.289 13.539 5.123 1.00 95.88 86 ASN A N 1
ATOM 648 C CA . ASN A 1 86 ? 8.193 14.328 4.281 1.00 95.88 86 ASN A CA 1
ATOM 649 C C . ASN A 1 86 ? 8.139 13.896 2.807 1.00 95.88 86 ASN A C 1
ATOM 651 O O . ASN A 1 86 ? 8.068 14.740 1.922 1.00 95.88 86 ASN A O 1
ATOM 655 N N . ILE A 1 87 ? 8.155 12.589 2.549 1.00 95.38 87 ILE A N 1
ATOM 656 C CA . ILE A 1 87 ? 8.084 11.988 1.206 1.00 95.38 87 ILE A CA 1
ATOM 657 C C . ILE A 1 87 ? 6.675 11.483 0.853 1.00 95.38 87 ILE A C 1
ATOM 659 O O . ILE A 1 87 ? 6.449 11.001 -0.251 1.00 95.38 87 ILE A O 1
ATOM 663 N N . ALA A 1 88 ? 5.741 11.575 1.802 1.00 97.00 88 ALA A N 1
ATOM 664 C CA . ALA A 1 88 ? 4.334 11.212 1.674 1.00 97.00 88 ALA A CA 1
ATOM 665 C C . ALA A 1 88 ? 3.483 12.112 2.603 1.00 97.00 88 ALA A C 1
ATOM 667 O O . ALA A 1 88 ? 3.989 13.072 3.184 1.00 97.00 88 ALA A O 1
ATOM 668 N N . GLN A 1 89 ? 2.183 11.834 2.723 1.00 96.56 89 GLN A N 1
ATOM 669 C CA . GLN A 1 89 ? 1.195 12.718 3.358 1.00 96.56 89 GLN A CA 1
ATOM 670 C C . GLN A 1 89 ? 1.181 12.730 4.899 1.00 96.56 89 GLN A C 1
ATOM 672 O O . GLN A 1 89 ? 0.493 13.564 5.481 1.00 96.56 89 GLN A O 1
ATOM 677 N N . GLY A 1 90 ? 1.880 11.810 5.574 1.00 96.75 90 GLY A N 1
ATOM 678 C CA . GLY A 1 90 ? 2.028 11.834 7.037 1.00 96.75 90 GLY A CA 1
ATOM 679 C C . GLY A 1 90 ? 0.749 11.680 7.867 1.00 96.75 90 GLY A C 1
ATOM 680 O O . GLY A 1 90 ? 0.713 12.143 9.004 1.00 96.75 90 GLY A O 1
ATOM 681 N N . THR A 1 91 ? -0.304 11.068 7.323 1.00 96.94 91 THR A N 1
ATOM 682 C CA . THR A 1 91 ? -1.586 10.875 8.020 1.00 96.94 91 THR A CA 1
ATOM 683 C C . THR A 1 91 ? -2.111 9.445 7.858 1.00 96.94 91 THR A C 1
ATOM 685 O O . THR A 1 91 ? -1.663 8.714 6.967 1.00 96.94 91 THR A O 1
ATOM 688 N N . ASN A 1 92 ? -3.015 9.028 8.751 1.00 96.44 92 ASN A N 1
ATOM 689 C CA . ASN A 1 92 ? -3.678 7.723 8.694 1.00 96.44 92 ASN A CA 1
ATOM 690 C C . ASN A 1 92 ? -4.557 7.589 7.438 1.00 96.44 92 ASN A C 1
ATOM 692 O O . ASN A 1 92 ? -4.852 8.577 6.767 1.00 96.44 92 ASN A O 1
ATOM 696 N N . SER A 1 93 ? -4.958 6.354 7.125 1.00 93.06 93 SER A N 1
ATOM 697 C CA . SER A 1 93 ? -5.977 6.075 6.097 1.00 93.06 93 SER A CA 1
ATOM 698 C C . SER A 1 93 ? -7.357 6.600 6.477 1.00 93.06 93 SER A C 1
ATOM 700 O O . SER A 1 93 ? -7.648 6.530 7.699 1.00 93.06 93 SER A O 1
#